Protein AF-A0A0N7LAP8-F1 (afdb_monomer_lite)

Structure (mmCIF, N/CA/C/O backbone):
data_AF-A0A0N7LAP8-F1
#
_entry.id   AF-A0A0N7LAP8-F1
#
loop_
_atom_site.group_PDB
_atom_site.id
_atom_site.type_symbol
_atom_site.label_atom_id
_atom_site.label_alt_id
_atom_site.label_comp_id
_atom_site.label_asym_id
_atom_site.label_entity_id
_atom_site.label_seq_id
_atom_site.pdbx_PDB_ins_code
_atom_site.Cartn_x
_atom_site.Cartn_y
_atom_site.Cartn_z
_atom_site.occupancy
_atom_site.B_iso_or_equiv
_atom_site.auth_seq_id
_atom_site.auth_comp_id
_atom_site.auth_asym_id
_atom_site.auth_atom_id
_atom_site.pdbx_PDB_model_num
ATOM 1 N N . MET A 1 1 ? -2.753 -2.674 -12.539 1.00 78.31 1 MET A N 1
ATOM 2 C CA . MET A 1 1 ? -1.800 -3.520 -11.781 1.00 78.31 1 MET A CA 1
ATOM 3 C C . MET A 1 1 ? -1.639 -4.890 -12.423 1.00 78.31 1 MET A C 1
ATOM 5 O O . MET A 1 1 ? -0.615 -5.098 -13.055 1.00 78.31 1 MET A O 1
ATOM 9 N N . VAL A 1 2 ? -2.657 -5.761 -12.391 1.00 85.31 2 VAL A N 1
ATOM 10 C CA . VAL A 1 2 ? -2.576 -7.133 -12.943 1.00 85.31 2 VAL A CA 1
ATOM 11 C C . VAL A 1 2 ? -2.115 -7.168 -14.405 1.00 85.31 2 VAL A C 1
ATOM 13 O O . VAL A 1 2 ? -1.137 -7.838 -14.712 1.00 85.31 2 VAL A O 1
ATOM 16 N N . THR A 1 3 ? -2.735 -6.380 -15.290 1.00 87.81 3 THR A N 1
ATOM 17 C CA . THR A 1 3 ? -2.347 -6.316 -16.713 1.00 87.81 3 THR A CA 1
ATOM 18 C C . THR A 1 3 ? -0.892 -5.894 -16.909 1.00 87.81 3 THR A C 1
ATOM 20 O O . THR A 1 3 ? -0.194 -6.453 -17.745 1.00 87.81 3 THR A O 1
ATOM 23 N N . LEU A 1 4 ? -0.405 -4.945 -16.102 1.00 87.69 4 LEU A N 1
ATOM 24 C CA . LEU A 1 4 ? 0.974 -4.469 -16.188 1.00 87.69 4 LEU A CA 1
ATOM 25 C C . LEU A 1 4 ? 1.964 -5.546 -15.724 1.00 87.69 4 LEU A C 1
ATOM 27 O O . LEU A 1 4 ? 2.993 -5.744 -16.361 1.00 87.69 4 LEU A O 1
ATOM 31 N N . THR A 1 5 ? 1.632 -6.283 -14.659 1.00 90.25 5 THR A N 1
ATOM 32 C CA . THR A 1 5 ? 2.411 -7.451 -14.231 1.00 90.25 5 THR A CA 1
ATOM 33 C C . THR A 1 5 ? 2.458 -8.522 -15.322 1.00 90.25 5 THR A C 1
ATOM 35 O O . THR A 1 5 ? 3.533 -9.047 -15.596 1.00 90.25 5 THR A O 1
ATOM 38 N N . THR A 1 6 ? 1.329 -8.826 -15.969 1.00 92.25 6 THR A N 1
ATOM 39 C CA . THR A 1 6 ? 1.276 -9.800 -17.070 1.00 92.25 6 THR A CA 1
ATOM 40 C C . THR A 1 6 ? 2.143 -9.367 -18.247 1.00 92.25 6 THR A C 1
ATOM 42 O O . THR A 1 6 ? 2.942 -10.164 -18.730 1.00 92.25 6 THR A O 1
ATOM 45 N N . ASN A 1 7 ? 2.050 -8.101 -18.660 1.00 90.88 7 ASN A N 1
ATOM 46 C CA . ASN A 1 7 ? 2.874 -7.566 -19.741 1.00 90.88 7 ASN A CA 1
ATOM 47 C C . ASN A 1 7 ? 4.365 -7.677 -19.398 1.00 90.88 7 ASN A C 1
ATOM 49 O O . ASN A 1 7 ? 5.127 -8.261 -20.159 1.00 90.88 7 ASN A O 1
ATOM 53 N N . TYR A 1 8 ? 4.777 -7.247 -18.201 1.00 91.44 8 TYR A N 1
ATOM 54 C CA . TYR A 1 8 ? 6.169 -7.394 -17.774 1.00 91.44 8 TYR A CA 1
ATOM 55 C C . TYR A 1 8 ? 6.646 -8.847 -17.702 1.00 91.44 8 TYR A C 1
ATOM 57 O O . TYR A 1 8 ? 7.807 -9.112 -18.000 1.00 91.44 8 TYR A O 1
ATOM 65 N N . ASN A 1 9 ? 5.781 -9.790 -17.329 1.00 91.00 9 ASN A N 1
ATOM 66 C CA . ASN A 1 9 ? 6.139 -11.207 -17.318 1.00 91.00 9 ASN A CA 1
ATOM 67 C C . ASN A 1 9 ? 6.339 -11.767 -18.735 1.00 91.00 9 ASN A C 1
ATOM 69 O O . ASN A 1 9 ? 7.240 -12.578 -18.930 1.00 91.00 9 ASN A O 1
ATOM 73 N N . ASN A 1 10 ? 5.532 -11.330 -19.706 1.00 92.25 10 ASN A N 1
ATOM 74 C CA . ASN A 1 10 ? 5.624 -11.781 -21.098 1.00 92.25 10 ASN A CA 1
ATOM 75 C C . ASN A 1 10 ? 6.794 -11.137 -21.851 1.00 92.25 10 ASN A C 1
ATOM 77 O O . ASN A 1 10 ? 7.369 -11.747 -22.745 1.00 92.25 10 ASN A O 1
ATOM 81 N N . ASP A 1 11 ? 7.154 -9.916 -21.468 1.00 89.88 11 ASP A N 1
ATOM 82 C CA . ASP A 1 11 ? 8.103 -9.082 -22.199 1.00 89.88 11 ASP A CA 1
ATOM 83 C C . ASP A 1 11 ? 9.516 -9.046 -21.601 1.00 89.88 11 ASP A C 1
ATOM 85 O O . ASP A 1 11 ? 10.367 -8.291 -22.072 1.00 89.88 11 ASP A O 1
ATOM 89 N N . GLY A 1 12 ? 9.771 -9.843 -20.559 1.00 86.56 12 GLY A N 1
ATOM 90 C CA . GLY A 1 12 ? 11.086 -9.960 -19.917 1.00 86.56 12 GLY A CA 1
ATOM 91 C C . GLY A 1 12 ? 11.398 -8.901 -18.852 1.00 86.56 12 GLY A C 1
ATOM 92 O O . GLY A 1 12 ? 12.524 -8.851 -18.360 1.00 86.56 12 GLY A O 1
ATOM 93 N N . GLY A 1 13 ? 10.421 -8.090 -18.440 1.00 85.62 13 GLY A N 1
ATOM 94 C CA . GLY A 1 13 ? 10.630 -7.001 -17.482 1.00 85.62 13 GLY A CA 1
ATOM 95 C C . GLY A 1 13 ? 11.291 -5.767 -18.111 1.00 85.62 13 GLY A C 1
ATOM 96 O O . GLY A 1 13 ? 11.459 -5.678 -19.323 1.00 85.62 13 GLY A O 1
ATOM 97 N N . GLN A 1 14 ? 11.665 -4.795 -17.276 1.00 87.38 14 GLN A N 1
ATOM 98 C CA . GLN A 1 14 ? 12.557 -3.696 -17.681 1.00 87.38 14 GLN A CA 1
ATOM 99 C C . GLN A 1 14 ? 13.786 -3.638 -16.774 1.00 87.38 14 GLN A C 1
ATOM 101 O O . GLN A 1 14 ? 14.894 -3.941 -17.202 1.00 87.38 14 GLN A O 1
ATOM 106 N N . THR A 1 15 ? 13.588 -3.322 -15.495 1.00 91.75 15 THR A N 1
ATOM 107 C CA . THR A 1 15 ? 14.599 -3.518 -14.449 1.00 91.75 15 THR A CA 1
ATOM 108 C C . THR A 1 15 ? 14.044 -4.454 -13.382 1.00 91.75 15 THR A C 1
ATOM 110 O O . THR A 1 15 ? 12.824 -4.545 -13.194 1.00 91.75 15 THR A O 1
ATOM 113 N N . ALA A 1 16 ? 14.927 -5.165 -12.673 1.00 92.44 16 ALA A N 1
ATOM 114 C CA . ALA A 1 16 ? 14.519 -6.054 -11.585 1.00 92.44 16 ALA A CA 1
ATOM 115 C C . ALA A 1 16 ? 13.772 -5.285 -10.482 1.00 92.44 16 ALA A C 1
ATOM 117 O O . ALA A 1 16 ? 12.754 -5.769 -9.988 1.00 92.44 16 ALA A O 1
ATOM 118 N N . HIS A 1 17 ? 14.230 -4.066 -10.165 1.00 94.25 17 HIS A N 1
ATOM 119 C CA . HIS A 1 17 ? 13.587 -3.205 -9.177 1.00 94.25 17 HIS A CA 1
ATOM 120 C C . HIS A 1 17 ? 12.170 -2.812 -9.615 1.00 94.25 17 HIS A C 1
ATOM 122 O O . HIS A 1 17 ? 11.216 -3.167 -8.930 1.00 94.25 17 HIS A O 1
ATOM 128 N N . LEU A 1 18 ? 12.007 -2.212 -10.802 1.00 94.44 18 LEU A N 1
ATOM 129 C CA . LEU A 1 18 ? 10.700 -1.771 -11.304 1.00 94.44 18 LEU A CA 1
ATOM 130 C C . LEU A 1 18 ? 9.704 -2.928 -11.444 1.00 94.44 18 LEU A C 1
ATOM 132 O O . LEU A 1 18 ? 8.550 -2.837 -11.023 1.00 94.44 18 LEU A O 1
ATOM 136 N N . THR A 1 19 ? 10.161 -4.050 -12.002 1.00 94.75 19 THR A N 1
ATOM 137 C CA . THR A 1 19 ? 9.331 -5.252 -12.161 1.00 94.75 19 THR A CA 1
ATOM 138 C C . THR A 1 19 ? 8.910 -5.807 -10.796 1.00 94.75 19 THR A C 1
ATOM 140 O O . THR A 1 19 ? 7.762 -6.226 -10.621 1.00 94.75 19 THR A O 1
ATOM 143 N N . GLY A 1 20 ? 9.815 -5.778 -9.811 1.00 96.06 20 GLY A N 1
ATOM 144 C CA . GLY A 1 20 ? 9.542 -6.140 -8.422 1.00 96.06 20 GLY A CA 1
ATOM 145 C C . GLY A 1 20 ? 8.488 -5.238 -7.778 1.00 96.06 20 GLY A C 1
ATOM 146 O O . GLY A 1 20 ? 7.515 -5.752 -7.226 1.00 96.06 20 GLY A O 1
ATOM 147 N N . SER A 1 21 ? 8.613 -3.917 -7.924 1.00 96.31 21 SER A N 1
ATOM 148 C CA . SER A 1 21 ? 7.662 -2.930 -7.395 1.00 96.31 21 SER A CA 1
ATOM 149 C C . SER A 1 21 ? 6.255 -3.124 -7.962 1.00 96.31 21 SER A C 1
ATOM 151 O O . SER A 1 21 ? 5.272 -3.119 -7.220 1.00 96.31 21 SER A O 1
ATOM 153 N N . VAL A 1 22 ? 6.138 -3.372 -9.272 1.00 96.19 22 VAL A N 1
ATOM 154 C CA . VAL A 1 22 ? 4.844 -3.626 -9.930 1.00 96.19 22 VAL A CA 1
ATOM 155 C C . VAL A 1 22 ? 4.208 -4.929 -9.432 1.00 96.19 22 VAL A C 1
ATOM 157 O O . VAL A 1 22 ? 3.004 -4.969 -9.174 1.00 96.19 22 VAL A O 1
ATOM 160 N N . ARG A 1 23 ? 4.995 -6.000 -9.268 1.00 95.56 23 ARG A N 1
ATOM 161 C CA . ARG A 1 23 ? 4.513 -7.277 -8.709 1.00 95.56 23 ARG A CA 1
ATOM 162 C C . ARG A 1 23 ? 4.068 -7.125 -7.254 1.00 95.56 23 ARG A C 1
ATOM 164 O O . ARG A 1 23 ? 3.013 -7.640 -6.891 1.00 95.56 23 ARG A O 1
ATOM 171 N N . TYR A 1 24 ? 4.834 -6.387 -6.453 1.00 97.00 24 TYR A N 1
ATOM 172 C CA . TYR A 1 24 ? 4.489 -6.082 -5.070 1.00 97.00 24 TYR A CA 1
ATOM 173 C C . TYR A 1 24 ? 3.166 -5.316 -4.979 1.00 97.00 24 TYR A C 1
ATOM 175 O O . TYR A 1 24 ? 2.269 -5.737 -4.259 1.00 97.00 24 TYR A O 1
ATOM 183 N N . LEU A 1 25 ? 2.985 -4.258 -5.775 1.00 96.94 25 LEU A N 1
ATOM 184 C CA . LEU A 1 25 ? 1.727 -3.507 -5.816 1.00 96.94 25 LEU A CA 1
ATOM 185 C C . LEU A 1 25 ? 0.534 -4.373 -6.244 1.00 96.94 25 LEU A C 1
ATOM 187 O O . LEU A 1 25 ? -0.550 -4.231 -5.685 1.00 96.94 25 LEU A O 1
ATOM 191 N N . THR A 1 26 ? 0.722 -5.318 -7.170 1.00 96.06 26 THR A N 1
ATOM 192 C CA . THR A 1 26 ? -0.324 -6.297 -7.510 1.00 96.06 26 THR A CA 1
ATOM 193 C C . THR A 1 26 ? -0.693 -7.180 -6.314 1.00 96.06 26 THR A C 1
ATOM 195 O O . THR A 1 26 ? -1.881 -7.403 -6.078 1.00 96.06 26 THR A O 1
ATOM 198 N N . PHE A 1 27 ? 0.288 -7.642 -5.531 1.00 96.44 27 PHE A N 1
ATOM 199 C CA . PHE A 1 27 ? 0.030 -8.356 -4.276 1.00 96.44 27 PHE A CA 1
ATOM 200 C C . PHE A 1 27 ? -0.734 -7.479 -3.276 1.00 96.44 27 PHE A C 1
ATOM 202 O O . PHE A 1 27 ? -1.770 -7.907 -2.771 1.00 96.44 27 PHE A O 1
ATOM 209 N N . VAL A 1 28 ? -0.276 -6.248 -3.034 1.00 97.12 28 VAL A N 1
ATOM 210 C CA . VAL A 1 28 ? -0.918 -5.324 -2.088 1.00 97.12 28 VAL A CA 1
ATOM 211 C C . VAL A 1 28 ? -2.353 -5.007 -2.507 1.00 97.12 28 VAL A C 1
ATOM 213 O O . VAL A 1 28 ? -3.247 -5.008 -1.666 1.00 97.12 28 VAL A O 1
ATOM 216 N N . GLY A 1 29 ? -2.606 -4.808 -3.803 1.00 95.12 29 GLY A N 1
ATOM 217 C CA . GLY A 1 29 ? -3.952 -4.592 -4.330 1.00 95.12 29 GLY A CA 1
ATOM 218 C C . GLY A 1 29 ? -4.896 -5.761 -4.034 1.00 95.12 29 GLY A C 1
ATOM 219 O O . GLY A 1 29 ? -6.005 -5.546 -3.545 1.00 95.12 29 GLY A O 1
ATOM 220 N N . TRP A 1 30 ? -4.449 -7.000 -4.266 1.00 96.19 30 TRP A N 1
ATOM 221 C CA . TRP A 1 30 ? -5.231 -8.198 -3.936 1.00 96.19 30 TRP A CA 1
ATOM 222 C C . TRP A 1 30 ? -5.420 -8.387 -2.434 1.00 96.19 30 TRP A C 1
ATOM 224 O O . TRP A 1 30 ? -6.529 -8.688 -1.994 1.00 96.19 30 TRP A O 1
ATOM 234 N N . PHE A 1 31 ? -4.364 -8.179 -1.648 1.00 95.75 31 PHE A N 1
ATOM 235 C CA . PHE A 1 31 ? -4.436 -8.234 -0.194 1.00 95.75 31 PHE A C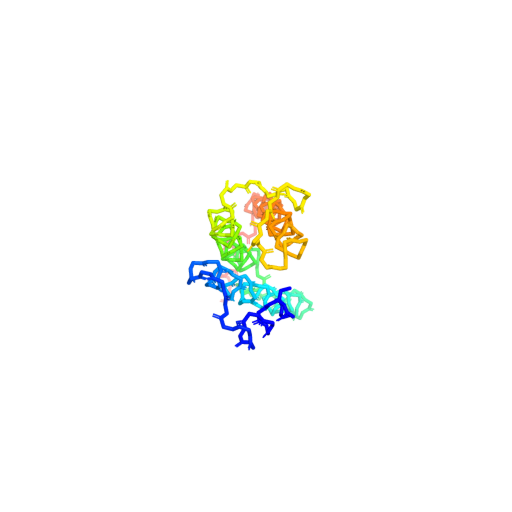A 1
ATOM 236 C C . PHE A 1 31 ? -5.470 -7.237 0.338 1.00 95.75 31 PHE A C 1
ATOM 238 O O . PHE A 1 31 ? -6.357 -7.629 1.091 1.00 95.75 31 PHE A O 1
ATOM 245 N N . ASN A 1 32 ? -5.420 -5.980 -0.112 1.00 94.81 32 ASN A N 1
ATOM 246 C CA . ASN A 1 32 ? -6.352 -4.940 0.316 1.00 94.81 32 ASN A CA 1
ATOM 247 C C . ASN A 1 32 ? -7.796 -5.256 -0.088 1.00 94.81 32 ASN A C 1
ATOM 249 O O . ASN A 1 32 ? -8.709 -5.055 0.710 1.00 94.81 32 ASN A O 1
ATOM 253 N N . PHE A 1 33 ? -8.011 -5.780 -1.297 1.00 94.06 33 PHE A N 1
ATOM 254 C CA . PHE A 1 33 ? -9.337 -6.185 -1.760 1.00 94.06 33 PHE A CA 1
ATOM 255 C C . PHE A 1 33 ? -9.931 -7.306 -0.895 1.00 94.06 33 PHE A C 1
ATOM 257 O O . PHE A 1 33 ? -11.055 -7.185 -0.407 1.00 94.06 33 PHE A O 1
ATOM 264 N N . LEU A 1 34 ? -9.165 -8.373 -0.645 1.00 95.44 34 LEU A N 1
ATOM 265 C CA . LEU A 1 34 ? -9.609 -9.486 0.197 1.00 95.44 34 LEU A CA 1
ATOM 266 C C . LEU A 1 34 ? -9.804 -9.052 1.655 1.00 95.44 34 LEU A C 1
ATOM 268 O O . LEU A 1 34 ? -10.813 -9.402 2.265 1.00 95.44 34 LEU A O 1
ATOM 272 N N . ALA A 1 35 ? -8.890 -8.246 2.200 1.00 92.75 35 ALA A N 1
ATOM 273 C CA . ALA A 1 35 ? -9.007 -7.687 3.544 1.00 92.75 35 ALA A CA 1
ATOM 274 C C . ALA A 1 35 ? -10.269 -6.824 3.689 1.00 92.75 35 ALA A C 1
ATOM 276 O O . ALA A 1 35 ? -10.979 -6.949 4.685 1.00 92.75 35 ALA A O 1
ATOM 277 N N . ALA A 1 36 ? -10.604 -6.010 2.683 1.00 90.50 36 ALA A N 1
ATOM 278 C CA . ALA A 1 36 ? -11.824 -5.206 2.682 1.00 90.50 36 ALA A CA 1
ATOM 279 C C . ALA A 1 36 ? -13.097 -6.071 2.678 1.00 90.50 36 ALA A C 1
ATOM 281 O O . ALA A 1 36 ? -14.038 -5.770 3.417 1.00 90.50 36 ALA A O 1
ATOM 282 N N . ILE A 1 37 ? -13.125 -7.167 1.906 1.00 92.75 37 ILE A N 1
ATOM 283 C CA . ILE A 1 37 ? -14.235 -8.137 1.941 1.00 92.75 37 ILE A CA 1
ATOM 284 C C . ILE A 1 37 ? -14.363 -8.744 3.339 1.00 92.75 37 ILE A C 1
ATOM 286 O O . ILE A 1 37 ? -15.457 -8.749 3.901 1.00 92.75 37 ILE A O 1
ATOM 290 N N . VAL A 1 38 ? -13.255 -9.215 3.918 1.00 89.56 38 VAL A N 1
ATOM 291 C CA . VAL A 1 38 ? -13.240 -9.808 5.263 1.00 89.56 38 VAL A CA 1
ATOM 292 C C . VAL A 1 38 ? -13.761 -8.810 6.297 1.00 89.56 38 VAL A C 1
ATOM 294 O O . VAL A 1 38 ? -14.667 -9.152 7.051 1.00 89.56 38 VAL A O 1
ATOM 297 N N . LEU A 1 39 ? -13.269 -7.566 6.293 1.00 87.00 39 LEU A N 1
ATOM 298 C CA . LEU A 1 39 ? -13.748 -6.507 7.189 1.00 87.00 39 LEU A CA 1
ATOM 299 C C . LEU A 1 39 ? -15.247 -6.242 7.017 1.00 87.00 39 LEU A C 1
ATOM 301 O O . LEU A 1 39 ? -15.974 -6.176 8.004 1.00 87.00 39 LEU A O 1
ATOM 305 N N . THR A 1 40 ? -15.726 -6.152 5.776 1.00 86.94 40 THR A N 1
ATOM 306 C CA . THR A 1 40 ? -17.145 -5.897 5.479 1.00 86.94 40 THR A CA 1
ATOM 307 C C . THR A 1 40 ? -18.034 -7.031 5.986 1.00 86.94 40 THR A C 1
ATOM 309 O O . THR A 1 40 ? -19.051 -6.785 6.632 1.00 86.94 40 THR A O 1
ATOM 312 N N . VAL A 1 41 ? -17.644 -8.284 5.747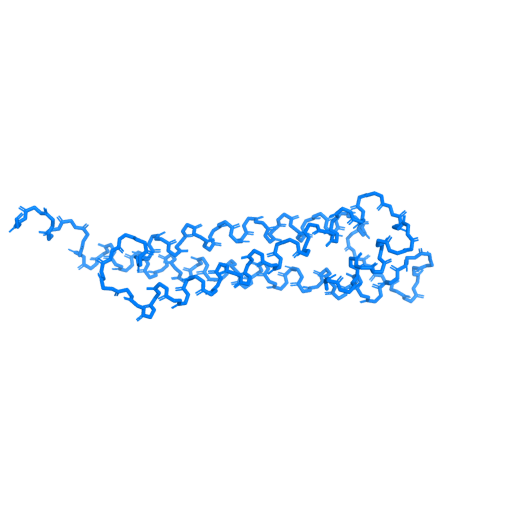 1.00 87.69 41 VAL A N 1
ATOM 313 C CA . VAL A 1 41 ? -18.390 -9.453 6.228 1.00 87.69 41 VAL A CA 1
ATOM 314 C C . VAL A 1 41 ? -18.377 -9.514 7.754 1.00 87.69 41 VAL A C 1
ATOM 316 O O . VAL A 1 41 ? -19.431 -9.716 8.355 1.00 87.69 41 VAL A O 1
ATOM 319 N N . LEU A 1 42 ? -17.226 -9.301 8.399 1.00 84.31 42 LEU A N 1
ATOM 320 C CA . LEU A 1 42 ? -17.134 -9.268 9.863 1.00 84.31 42 LEU A CA 1
ATOM 321 C C . LEU A 1 42 ? -18.005 -8.158 10.460 1.00 84.31 42 LEU A C 1
ATOM 323 O O . LEU A 1 42 ? -18.653 -8.380 11.481 1.00 84.31 42 LEU A O 1
ATOM 327 N N . PHE A 1 43 ? -18.057 -6.992 9.817 1.00 81.31 43 PHE A N 1
ATOM 328 C CA . PHE A 1 43 ? -18.913 -5.887 10.234 1.00 81.31 43 PHE A CA 1
ATOM 329 C C . PHE A 1 43 ? -20.405 -6.234 10.122 1.00 81.31 43 PHE A C 1
ATOM 331 O O . PHE A 1 43 ? -21.159 -5.999 11.062 1.00 81.31 43 PHE A O 1
ATOM 338 N N . LEU A 1 44 ? -20.837 -6.839 9.010 1.00 84.50 44 LEU A N 1
ATOM 339 C CA . LEU A 1 44 ? -22.251 -7.166 8.772 1.00 84.50 44 LEU A CA 1
ATOM 340 C C . LEU A 1 44 ? -22.752 -8.367 9.586 1.00 84.50 44 LEU A C 1
ATOM 342 O O . LEU A 1 44 ? -23.922 -8.422 9.958 1.00 84.50 44 LEU A O 1
ATOM 346 N N . THR A 1 45 ? -21.888 -9.348 9.842 1.00 82.44 45 THR A N 1
ATOM 347 C CA . THR A 1 45 ? -22.251 -10.601 10.532 1.00 82.44 45 THR A CA 1
ATOM 348 C C . THR A 1 45 ? -21.966 -10.581 12.034 1.00 82.44 45 THR A C 1
ATOM 350 O O . THR A 1 45 ? -22.388 -11.487 12.759 1.00 82.44 45 THR A O 1
ATOM 353 N N . GLY A 1 46 ? -21.249 -9.565 12.518 1.00 69.00 46 GLY A N 1
ATOM 354 C CA . GLY A 1 46 ? -20.673 -9.549 13.852 1.00 69.00 46 GLY A CA 1
ATOM 355 C C . GLY A 1 46 ? -21.690 -9.443 14.985 1.00 69.00 46 GLY A C 1
ATOM 356 O O . GLY A 1 46 ? -22.185 -8.362 15.291 1.00 69.00 46 GLY A O 1
ATOM 357 N N . LYS A 1 47 ? -21.922 -10.554 15.694 1.00 59.41 47 LYS A N 1
ATOM 358 C CA . LYS A 1 47 ? -22.568 -10.576 17.016 1.00 59.41 47 LYS A CA 1
ATOM 359 C C . LYS A 1 47 ? -21.503 -10.444 18.113 1.00 59.41 47 LYS A C 1
ATOM 361 O O . LYS A 1 47 ? -21.137 -11.443 18.711 1.00 59.41 47 LYS A O 1
ATOM 366 N N . GLY A 1 48 ? -20.972 -9.236 18.319 1.00 57.50 48 GLY A N 1
ATOM 367 C CA . GLY A 1 48 ? -20.104 -8.881 19.457 1.00 57.50 48 GLY A CA 1
ATOM 368 C C . GLY A 1 48 ? -18.896 -9.803 19.711 1.00 57.50 48 GLY A C 1
ATOM 369 O O . GLY A 1 48 ? -18.984 -10.749 20.484 1.00 57.50 48 GLY A O 1
ATOM 370 N N . GLY A 1 49 ? -17.734 -9.484 19.133 1.00 61.75 49 GLY A N 1
ATOM 371 C CA . GLY A 1 49 ? -16.458 -10.136 19.451 1.00 61.75 49 GLY A CA 1
ATOM 372 C C . GLY A 1 49 ? -15.243 -9.242 19.175 1.00 61.75 49 GLY A C 1
ATOM 373 O O . GLY A 1 49 ? -15.349 -8.216 18.507 1.00 61.75 49 GLY A O 1
ATOM 374 N N . ILE A 1 50 ? -14.061 -9.631 19.670 1.00 59.94 50 ILE A N 1
ATOM 375 C CA . ILE A 1 50 ? -12.804 -8.867 19.505 1.00 59.94 50 ILE A CA 1
ATOM 376 C C . ILE A 1 50 ? -12.464 -8.656 18.020 1.00 59.94 50 ILE A C 1
ATOM 378 O O . ILE A 1 50 ? -12.024 -7.574 17.635 1.00 59.94 50 ILE A O 1
ATOM 382 N N . LEU A 1 51 ? -12.728 -9.647 17.166 1.00 56.53 51 LEU A N 1
ATOM 383 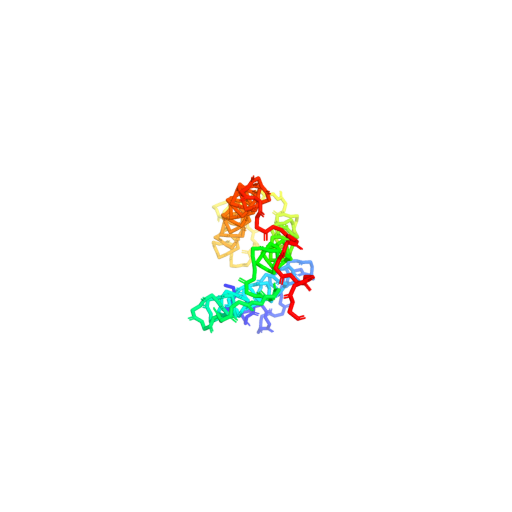C CA . LEU A 1 51 ? -12.487 -9.553 15.720 1.00 56.53 51 LEU A CA 1
ATOM 384 C C . LEU A 1 51 ? -13.429 -8.567 15.016 1.00 56.53 51 LEU A C 1
ATOM 386 O O . LEU A 1 51 ? -13.032 -7.920 14.054 1.00 56.53 51 LEU A O 1
ATOM 390 N N . THR A 1 52 ? -14.649 -8.392 15.523 1.00 64.12 52 THR A N 1
ATOM 391 C CA . THR A 1 52 ? -15.627 -7.427 14.994 1.00 64.12 52 THR A CA 1
ATOM 392 C C . THR A 1 52 ? -15.525 -6.074 15.700 1.00 64.12 52 THR A C 1
ATOM 394 O O . THR A 1 52 ? -16.320 -5.175 15.441 1.00 64.12 52 THR A O 1
ATOM 397 N N . SER A 1 53 ? -14.569 -5.923 16.620 1.00 75.31 53 SER A N 1
ATOM 398 C CA . SER A 1 53 ? -14.357 -4.694 17.376 1.00 75.31 53 SER A CA 1
ATOM 399 C C . SER A 1 53 ? -13.610 -3.644 16.553 1.00 75.31 53 SER A C 1
ATOM 401 O O . SER A 1 53 ? -12.942 -3.947 15.557 1.00 75.31 53 SER A O 1
ATOM 403 N N . VAL A 1 54 ? -13.661 -2.398 17.030 1.00 80.75 54 VAL A N 1
ATOM 404 C CA . VAL A 1 54 ? -12.870 -1.282 16.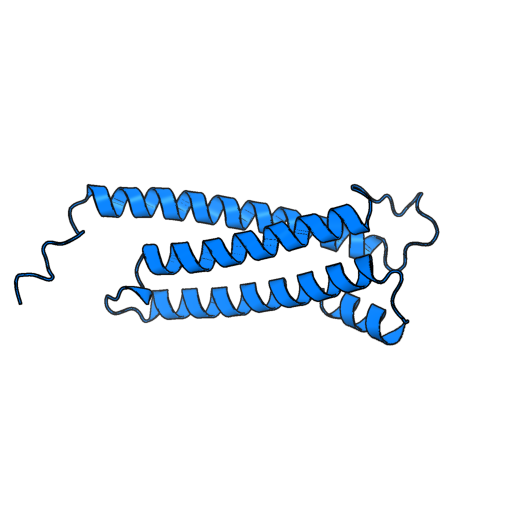490 1.00 80.75 54 VAL A CA 1
ATOM 405 C C . VAL A 1 54 ? -11.370 -1.610 16.497 1.00 80.75 54 VAL A C 1
ATOM 407 O O . VAL A 1 54 ? -10.665 -1.239 15.564 1.00 80.75 54 VAL A O 1
ATOM 410 N N . ALA A 1 55 ? -10.885 -2.364 17.492 1.00 78.69 55 ALA A N 1
ATOM 411 C CA . ALA A 1 55 ? -9.483 -2.775 17.569 1.00 78.69 55 ALA A CA 1
ATOM 412 C C . ALA A 1 55 ? -9.102 -3.780 16.467 1.00 78.69 55 ALA A C 1
ATOM 414 O O . ALA A 1 55 ? -8.035 -3.656 15.871 1.00 78.69 55 ALA A O 1
ATOM 415 N N . GLY A 1 56 ? -9.987 -4.732 16.145 1.00 82.00 56 GLY A N 1
ATOM 416 C CA . GLY A 1 56 ? -9.772 -5.684 15.047 1.00 82.00 56 GLY A CA 1
ATOM 417 C C . GLY A 1 56 ? -9.676 -4.987 13.686 1.00 82.00 56 GLY A C 1
ATOM 418 O O . GLY A 1 56 ? -8.768 -5.268 12.903 1.00 82.00 56 GLY A O 1
ATOM 419 N N . HIS A 1 57 ? -10.550 -4.003 13.451 1.00 87.75 57 HIS A N 1
ATOM 420 C CA . HIS A 1 57 ? -10.500 -3.162 12.253 1.00 87.75 57 HIS A CA 1
ATOM 421 C C . HIS A 1 57 ? -9.223 -2.314 12.214 1.00 87.75 57 HIS A C 1
ATOM 423 O O . HIS A 1 57 ? -8.572 -2.245 11.174 1.00 87.75 57 HIS A O 1
ATOM 429 N N . ALA A 1 58 ? -8.827 -1.719 13.344 1.00 89.94 58 ALA A N 1
ATOM 430 C CA . ALA A 1 58 ? -7.620 -0.900 13.437 1.00 89.94 58 ALA A CA 1
ATOM 431 C C . ALA A 1 58 ? -6.359 -1.675 13.040 1.00 89.94 58 ALA A C 1
ATOM 433 O O . ALA A 1 58 ? -5.566 -1.176 12.247 1.00 89.94 58 ALA A O 1
ATOM 434 N N . ILE A 1 59 ? -6.193 -2.901 13.548 1.00 91.38 59 ILE A N 1
ATOM 435 C CA . ILE A 1 59 ? -5.021 -3.734 13.247 1.00 91.38 59 ILE A CA 1
ATOM 436 C C . ILE A 1 59 ? -4.956 -4.044 11.751 1.00 91.38 59 ILE A C 1
ATOM 438 O O . ILE A 1 59 ? -3.915 -3.842 11.129 1.00 91.38 59 ILE A O 1
ATOM 442 N N . LEU A 1 60 ? -6.056 -4.514 11.156 1.00 91.75 60 LEU A N 1
ATOM 443 C CA . LEU A 1 60 ? -6.040 -4.920 9.751 1.00 91.75 60 LEU A CA 1
ATOM 444 C C . LEU A 1 60 ? -5.859 -3.720 8.811 1.00 91.75 60 LEU A C 1
ATOM 446 O O . LEU A 1 60 ? -5.046 -3.790 7.892 1.00 91.75 60 LEU A O 1
ATOM 450 N N . VAL A 1 61 ? -6.530 -2.594 9.077 1.00 94.69 61 VAL A N 1
ATOM 451 C CA . VAL A 1 61 ? -6.354 -1.359 8.292 1.00 94.69 61 VAL A CA 1
ATOM 452 C C . VAL A 1 61 ? -4.939 -0.795 8.451 1.00 94.69 61 VAL A C 1
ATOM 454 O O . VAL A 1 61 ? -4.375 -0.282 7.487 1.00 94.69 61 VAL A O 1
ATOM 457 N N . PHE A 1 62 ? -4.315 -0.941 9.624 1.00 95.75 62 PHE A N 1
ATOM 458 C CA . PHE A 1 62 ? -2.923 -0.538 9.831 1.00 95.75 62 PHE A CA 1
ATOM 459 C C . PHE A 1 62 ? -1.954 -1.377 8.992 1.00 95.75 62 PHE A C 1
ATOM 461 O O . PHE A 1 62 ? -1.074 -0.820 8.338 1.00 95.75 62 PHE A O 1
ATOM 468 N N . TRP A 1 63 ? -2.154 -2.696 8.916 1.00 96.19 63 TRP A N 1
ATOM 469 C CA . TRP A 1 63 ? -1.375 -3.557 8.019 1.00 96.19 63 TRP A CA 1
ATOM 470 C C . TRP A 1 63 ? -1.566 -3.199 6.544 1.00 96.19 63 TRP A C 1
ATOM 472 O O . TRP A 1 63 ? -0.581 -3.098 5.811 1.00 96.19 63 TRP A O 1
ATOM 482 N N . MET A 1 64 ? -2.808 -2.944 6.117 1.00 96.75 64 MET A N 1
ATOM 483 C CA . MET A 1 64 ? -3.098 -2.466 4.759 1.00 96.75 64 MET A CA 1
ATOM 484 C C . MET A 1 64 ? -2.349 -1.162 4.462 1.00 96.75 64 MET A C 1
ATOM 486 O O . MET A 1 64 ? -1.740 -1.027 3.402 1.00 96.75 64 MET A O 1
ATOM 490 N N . PHE A 1 65 ? -2.349 -0.218 5.409 1.00 97.88 65 PHE A N 1
ATOM 491 C CA . PHE A 1 65 ? -1.628 1.045 5.278 1.00 97.88 65 PHE A CA 1
ATOM 492 C C . PHE A 1 65 ? -0.119 0.834 5.125 1.00 97.88 65 PHE A C 1
ATOM 494 O O . PHE A 1 65 ? 0.471 1.407 4.214 1.00 97.88 65 PHE A O 1
ATOM 501 N N . LEU A 1 66 ? 0.508 -0.009 5.954 1.00 98.19 66 LEU A N 1
ATOM 502 C CA . LEU A 1 66 ? 1.949 -0.269 5.869 1.00 98.19 66 LEU A CA 1
ATOM 503 C C . LEU A 1 66 ? 2.351 -0.888 4.527 1.00 98.19 66 LEU A C 1
ATOM 505 O O . LEU A 1 66 ? 3.321 -0.444 3.913 1.00 98.19 66 LEU A O 1
ATOM 509 N N . PHE A 1 67 ? 1.598 -1.880 4.048 1.00 97.81 67 PHE A N 1
ATOM 510 C CA . PHE A 1 67 ? 1.870 -2.499 2.751 1.00 97.81 67 PHE A CA 1
ATOM 511 C C . PHE A 1 67 ? 1.658 -1.520 1.594 1.00 97.81 67 PHE A C 1
ATOM 513 O O . PHE A 1 67 ? 2.474 -1.448 0.675 1.00 97.81 67 PHE A O 1
ATOM 520 N N . GLN A 1 68 ? 0.602 -0.710 1.651 1.00 98.00 68 GLN A N 1
ATOM 521 C CA . GLN A 1 68 ? 0.339 0.296 0.627 1.00 98.00 68 GLN A CA 1
ATOM 522 C C . GLN A 1 68 ? 1.400 1.405 0.621 1.00 98.00 68 GLN A C 1
ATOM 524 O O . GLN A 1 68 ? 1.873 1.781 -0.452 1.00 98.00 68 GLN A O 1
ATOM 529 N N . LEU A 1 69 ? 1.833 1.871 1.797 1.00 98.19 69 LEU A N 1
ATOM 530 C CA . LEU A 1 69 ? 2.889 2.871 1.946 1.00 98.19 69 LEU A CA 1
ATOM 531 C C . LEU A 1 69 ? 4.228 2.356 1.403 1.00 98.19 69 LEU A C 1
ATOM 533 O O . LEU A 1 69 ? 4.882 3.057 0.633 1.00 98.19 69 LEU A O 1
ATOM 537 N N . ALA A 1 70 ? 4.609 1.120 1.742 1.00 98.12 70 ALA A N 1
ATOM 538 C CA . ALA A 1 70 ? 5.798 0.483 1.182 1.00 98.12 70 ALA A CA 1
ATOM 539 C C . ALA A 1 70 ? 5.704 0.359 -0.349 1.00 98.12 70 ALA A C 1
ATOM 541 O O . ALA A 1 70 ? 6.689 0.596 -1.047 1.00 98.12 70 ALA A O 1
ATOM 542 N N . GLY A 1 71 ? 4.510 0.061 -0.873 1.00 97.31 71 GLY A N 1
ATOM 543 C CA . GLY A 1 71 ? 4.237 -0.057 -2.307 1.00 97.31 71 GLY A CA 1
ATOM 544 C C . GLY A 1 71 ? 4.391 1.261 -3.054 1.00 97.31 71 GLY A C 1
ATOM 545 O O . GLY A 1 71 ? 5.047 1.302 -4.094 1.00 97.31 71 GLY A O 1
ATOM 546 N N . ALA A 1 72 ? 3.837 2.338 -2.495 1.00 97.75 72 ALA A N 1
ATOM 547 C CA . ALA A 1 72 ? 4.004 3.691 -3.012 1.00 97.75 72 ALA A CA 1
ATOM 548 C C . ALA A 1 72 ? 5.478 4.134 -2.961 1.00 97.75 72 ALA A C 1
ATOM 550 O O . ALA A 1 72 ? 5.982 4.708 -3.924 1.00 97.75 72 ALA A O 1
ATOM 551 N N . GLY A 1 73 ? 6.197 3.798 -1.886 1.00 97.56 73 GLY A N 1
ATOM 552 C CA . GLY A 1 73 ? 7.626 4.083 -1.748 1.00 97.56 73 GLY A CA 1
ATOM 553 C C . GLY A 1 73 ? 8.480 3.393 -2.813 1.00 97.56 73 GLY A C 1
ATOM 554 O O . GLY A 1 73 ? 9.206 4.067 -3.540 1.00 97.56 73 GLY A O 1
ATOM 555 N N . THR A 1 74 ? 8.360 2.067 -2.963 1.00 97.31 74 THR A N 1
ATOM 556 C CA . THR A 1 74 ? 9.194 1.317 -3.922 1.00 97.31 74 THR A CA 1
ATOM 557 C C . THR A 1 74 ? 8.926 1.711 -5.371 1.00 97.31 74 THR A C 1
ATOM 559 O O . THR A 1 74 ? 9.876 1.818 -6.138 1.00 97.31 74 THR A O 1
ATOM 562 N N . ILE A 1 75 ? 7.671 1.972 -5.766 1.00 96.25 75 ILE A N 1
ATOM 563 C CA . ILE A 1 75 ? 7.391 2.390 -7.149 1.00 96.25 75 ILE A CA 1
ATOM 564 C C . ILE A 1 75 ? 7.886 3.812 -7.426 1.00 96.25 75 ILE A C 1
ATOM 566 O O . ILE A 1 75 ? 8.351 4.083 -8.528 1.00 96.25 75 ILE A O 1
ATOM 570 N N . THR A 1 76 ? 7.830 4.700 -6.427 1.00 96.50 76 THR A N 1
ATOM 571 C CA . THR A 1 76 ? 8.371 6.062 -6.539 1.00 96.50 76 THR A CA 1
ATOM 572 C C . THR A 1 76 ? 9.888 6.017 -6.711 1.00 96.50 76 THR A C 1
ATOM 574 O O . THR A 1 76 ? 10.413 6.656 -7.617 1.00 96.50 76 THR A O 1
ATOM 577 N N . ASP A 1 77 ? 10.587 5.212 -5.907 1.00 96.19 77 ASP A N 1
ATOM 578 C CA . ASP A 1 77 ? 12.040 5.030 -6.017 1.00 96.19 77 ASP A CA 1
ATOM 579 C C . ASP A 1 77 ? 12.436 4.377 -7.353 1.00 96.19 77 ASP A C 1
ATOM 581 O O . ASP A 1 77 ? 13.328 4.858 -8.048 1.00 96.19 77 ASP A O 1
ATOM 585 N N . ALA A 1 78 ? 11.709 3.339 -7.784 1.00 94.00 78 ALA A N 1
ATOM 586 C CA . ALA A 1 78 ? 11.966 2.651 -9.050 1.00 94.00 78 ALA A CA 1
ATOM 587 C C . ALA A 1 78 ? 11.789 3.541 -10.292 1.00 94.00 78 ALA A C 1
ATOM 589 O O . ALA A 1 78 ? 12.371 3.246 -11.336 1.00 94.00 78 ALA A O 1
ATOM 590 N N . LEU A 1 79 ? 10.979 4.596 -10.185 1.00 92.31 79 LEU A N 1
ATOM 591 C CA . LEU A 1 79 ? 10.710 5.557 -11.254 1.00 92.31 79 LEU A CA 1
ATOM 592 C C . LEU A 1 79 ? 11.504 6.863 -11.102 1.00 92.31 79 LEU A C 1
ATOM 594 O O . LEU A 1 79 ? 11.422 7.717 -11.978 1.00 92.31 79 LEU A O 1
ATOM 598 N N . GLY A 1 80 ? 12.285 7.022 -10.028 1.00 89.19 80 GLY A N 1
ATOM 599 C CA . GLY A 1 80 ? 13.078 8.228 -9.780 1.00 89.19 80 GLY A CA 1
ATOM 600 C C . GLY A 1 80 ? 12.267 9.436 -9.297 1.00 89.19 80 GLY A C 1
ATOM 601 O O . GLY A 1 80 ? 12.713 10.571 -9.444 1.00 89.19 80 GLY A O 1
ATOM 602 N N . GLY A 1 81 ? 11.085 9.219 -8.716 1.00 86.56 81 GLY A N 1
ATOM 603 C CA . GLY A 1 81 ? 10.208 10.286 -8.238 1.00 86.56 81 GLY A CA 1
ATOM 604 C C . GLY A 1 81 ? 9.044 10.533 -9.186 1.00 86.56 81 GLY A C 1
ATOM 605 O O . GLY A 1 81 ? 8.052 9.824 -9.104 1.00 86.56 81 GLY A O 1
ATOM 606 N N . ALA A 1 82 ? 9.146 11.540 -10.054 1.00 82.06 82 ALA A N 1
ATOM 607 C CA . ALA A 1 82 ? 8.118 11.873 -11.040 1.00 82.06 82 ALA A CA 1
ATOM 608 C C . ALA A 1 82 ? 8.571 11.466 -12.446 1.00 82.06 82 ALA A C 1
ATOM 610 O O . ALA A 1 82 ? 9.723 11.681 -12.816 1.00 82.06 82 ALA A O 1
ATOM 611 N N . VAL A 1 83 ? 7.652 10.907 -13.231 1.00 85.50 83 VAL A N 1
ATOM 612 C CA . VAL A 1 83 ? 7.897 10.510 -14.622 1.00 85.50 83 VAL A CA 1
ATOM 613 C C . VAL A 1 83 ? 7.079 11.379 -15.562 1.00 85.50 83 VAL A C 1
ATOM 615 O O . VAL A 1 83 ? 5.881 11.543 -15.364 1.00 85.50 83 VAL A O 1
ATOM 618 N N . ASP A 1 84 ? 7.738 11.912 -16.589 1.00 86.12 84 ASP A N 1
ATOM 619 C CA . ASP A 1 84 ? 7.099 12.619 -17.698 1.00 86.12 84 ASP A CA 1
ATOM 620 C C . ASP A 1 84 ? 7.213 11.764 -18.960 1.00 86.12 84 ASP A C 1
ATOM 622 O O . ASP A 1 84 ? 8.281 11.664 -19.571 1.00 86.12 84 ASP A O 1
ATOM 626 N N . CYS A 1 85 ? 6.104 11.149 -19.364 1.00 86.75 85 CYS A N 1
ATOM 627 C CA . CYS A 1 85 ? 6.059 10.263 -20.523 1.00 86.75 85 CYS A CA 1
ATOM 628 C C . CYS A 1 85 ? 6.201 10.977 -21.874 1.00 86.75 85 CYS A C 1
ATOM 630 O O . CYS A 1 85 ? 6.326 10.296 -22.889 1.00 86.75 85 CYS A O 1
ATOM 632 N N . SER A 1 86 ? 6.183 12.314 -21.905 1.00 83.00 86 SER A N 1
ATOM 633 C CA . SER A 1 86 ? 6.471 13.096 -23.113 1.00 83.00 86 SER A CA 1
ATOM 634 C C . SER A 1 86 ? 7.970 13.326 -23.334 1.00 83.00 86 SER A C 1
ATOM 636 O O . SER A 1 86 ? 8.393 13.504 -24.473 1.00 83.00 86 SER A O 1
ATOM 638 N N . SER A 1 87 ? 8.763 13.259 -22.260 1.00 78.06 87 SER A N 1
ATOM 639 C CA . SER A 1 87 ? 10.206 13.543 -22.264 1.00 78.06 87 SER A CA 1
ATOM 640 C C . SER A 1 87 ? 11.073 12.318 -21.928 1.00 78.06 87 SER A C 1
ATOM 642 O O . SER A 1 87 ? 12.286 12.343 -22.125 1.00 78.06 87 SER A O 1
ATOM 644 N N . THR A 1 88 ? 10.476 11.246 -21.393 1.00 75.69 88 THR A N 1
ATOM 645 C CA . THR A 1 88 ? 11.189 10.041 -20.937 1.00 75.69 88 THR A CA 1
ATOM 646 C C . THR A 1 88 ? 11.203 8.967 -22.023 1.00 75.69 88 THR A C 1
ATOM 648 O O . THR A 1 88 ? 10.298 8.131 -22.102 1.00 75.69 88 THR A O 1
ATOM 651 N N . ASP A 1 89 ? 12.261 8.941 -22.832 1.00 72.44 89 ASP A N 1
ATOM 652 C CA . ASP A 1 89 ? 12.492 7.856 -23.785 1.00 72.44 89 ASP A CA 1
ATOM 653 C C . ASP A 1 89 ? 12.952 6.569 -23.074 1.00 72.44 89 ASP A C 1
ATOM 655 O O . ASP A 1 89 ? 13.811 6.578 -22.192 1.00 72.44 89 ASP A O 1
ATOM 659 N N . GLY A 1 90 ? 12.379 5.428 -23.469 1.00 80.31 90 GLY A N 1
ATOM 660 C CA . GLY A 1 90 ? 12.823 4.097 -23.032 1.00 80.31 90 GLY A CA 1
ATOM 661 C C . GLY A 1 90 ? 12.085 3.484 -21.834 1.00 80.31 90 GLY A C 1
ATOM 662 O O . GLY A 1 90 ? 12.363 2.332 -21.495 1.00 80.31 90 GLY A O 1
ATOM 663 N N . LEU A 1 91 ? 11.121 4.172 -21.208 1.00 87.12 91 LEU A N 1
ATOM 664 C CA . LEU A 1 91 ? 10.282 3.578 -20.156 1.00 87.12 91 LEU A CA 1
ATOM 665 C C . LEU A 1 91 ? 9.093 2.812 -20.759 1.00 87.12 91 LEU A C 1
ATOM 667 O O . LEU A 1 91 ? 8.161 3.393 -21.323 1.00 87.12 91 LEU A O 1
ATOM 671 N N . ARG A 1 92 ? 9.095 1.483 -20.624 1.00 89.94 92 ARG A N 1
ATOM 672 C CA . ARG A 1 92 ? 8.031 0.632 -21.164 1.00 89.94 92 ARG A CA 1
ATOM 673 C C . ARG A 1 92 ? 6.759 0.820 -20.338 1.00 89.94 92 ARG A C 1
ATOM 675 O O . ARG A 1 92 ? 6.788 0.777 -19.114 1.00 89.94 92 ARG A O 1
ATOM 682 N N . TYR A 1 93 ? 5.622 1.011 -21.009 1.00 91.38 93 TYR A N 1
ATOM 683 C CA . TYR A 1 93 ? 4.330 1.279 -20.359 1.00 91.38 93 TYR A CA 1
ATOM 684 C C . TYR A 1 93 ? 4.315 2.534 -19.468 1.00 91.38 93 TYR A C 1
ATOM 686 O O . TYR A 1 93 ? 3.608 2.550 -18.461 1.00 91.38 93 TYR A O 1
ATOM 694 N N . CYS A 1 94 ? 5.050 3.589 -19.844 1.00 91.75 94 CYS A N 1
ATOM 695 C CA . CYS A 1 94 ? 5.185 4.819 -19.053 1.00 91.75 94 CYS A CA 1
ATOM 696 C C . CYS A 1 94 ? 3.848 5.360 -18.509 1.00 91.75 94 CYS A C 1
ATOM 698 O O . CYS A 1 94 ? 3.681 5.440 -17.297 1.00 91.75 94 CYS A O 1
ATOM 700 N N . ASN A 1 95 ? 2.847 5.596 -19.369 1.00 91.38 95 ASN A N 1
ATOM 701 C CA . ASN A 1 95 ? 1.534 6.105 -18.929 1.00 91.38 95 ASN A CA 1
ATOM 702 C C . ASN A 1 95 ? 0.850 5.188 -17.891 1.00 91.38 95 ASN A C 1
ATOM 704 O O . ASN A 1 95 ? 0.138 5.642 -17.001 1.00 91.38 95 ASN A O 1
ATOM 708 N N . SER A 1 96 ? 1.060 3.869 -17.987 1.00 92.56 96 SER A N 1
ATOM 709 C CA . SER A 1 96 ? 0.512 2.914 -17.011 1.00 92.56 96 SER A CA 1
ATOM 710 C C . SER A 1 96 ? 1.270 2.935 -15.684 1.00 92.56 96 SER A C 1
ATOM 712 O O . SER A 1 96 ? 0.664 2.690 -14.643 1.00 92.56 96 SER A O 1
ATOM 714 N N . LEU A 1 97 ? 2.577 3.199 -15.711 1.00 93.50 97 LEU A N 1
ATOM 715 C CA . LEU A 1 97 ? 3.419 3.347 -14.524 1.00 93.50 97 LEU A CA 1
ATOM 716 C C . LEU A 1 97 ? 3.146 4.660 -13.793 1.00 93.50 97 LEU A C 1
ATOM 718 O O . LEU A 1 97 ? 3.027 4.648 -12.571 1.00 93.50 97 LEU A O 1
ATOM 722 N N . GLU A 1 98 ? 2.982 5.755 -14.532 1.00 93.19 98 GLU A N 1
ATOM 723 C CA . GLU A 1 98 ? 2.580 7.055 -13.993 1.00 93.19 98 GLU A CA 1
ATOM 724 C C . GLU A 1 98 ? 1.229 6.941 -13.276 1.00 93.19 98 GLU A C 1
ATOM 726 O O . GLU A 1 98 ? 1.112 7.257 -12.089 1.00 93.19 98 GLU A O 1
ATOM 731 N N . ALA A 1 99 ? 0.227 6.363 -13.949 1.00 93.00 99 ALA A N 1
ATOM 732 C CA . ALA A 1 99 ? -1.070 6.101 -13.337 1.00 93.00 99 ALA A CA 1
ATOM 733 C C . ALA A 1 99 ? -0.951 5.180 -12.110 1.00 93.00 99 ALA A C 1
ATOM 735 O O . ALA A 1 99 ? -1.587 5.425 -11.084 1.00 93.00 99 ALA A O 1
ATOM 736 N N . LEU A 1 100 ? -0.128 4.126 -12.181 1.00 94.12 100 LEU A N 1
ATOM 737 C CA . LEU A 1 100 ? 0.091 3.212 -11.059 1.00 94.12 100 LEU A CA 1
ATOM 738 C C . LEU A 1 100 ? 0.682 3.929 -9.839 1.00 94.12 100 LEU A C 1
ATOM 740 O O . LEU A 1 100 ? 0.209 3.711 -8.722 1.00 94.12 100 LEU A O 1
ATOM 744 N N . MET A 1 101 ? 1.681 4.786 -10.044 1.00 94.94 101 MET A N 1
ATOM 745 C CA . MET A 1 101 ? 2.280 5.588 -8.982 1.00 94.94 101 MET A CA 1
ATOM 746 C C . MET A 1 101 ? 1.235 6.518 -8.355 1.00 94.94 101 MET A C 1
ATOM 748 O O . MET A 1 101 ? 1.077 6.512 -7.132 1.00 94.94 101 MET A O 1
ATOM 752 N N . ALA A 1 102 ? 0.457 7.237 -9.169 1.00 94.69 102 ALA A N 1
ATOM 753 C CA . ALA A 1 102 ? -0.594 8.127 -8.681 1.00 94.69 102 ALA A CA 1
ATOM 754 C C . ALA A 1 102 ? -1.638 7.377 -7.834 1.00 94.69 102 ALA A C 1
ATOM 756 O O . ALA A 1 102 ? -1.900 7.747 -6.687 1.00 94.69 102 ALA A O 1
ATOM 757 N N . PHE A 1 103 ? -2.186 6.268 -8.343 1.00 94.50 103 PHE A N 1
ATOM 758 C CA . PHE A 1 103 ? -3.158 5.460 -7.599 1.00 94.50 103 PHE A CA 1
ATOM 759 C C . PHE A 1 103 ? -2.573 4.845 -6.325 1.00 94.50 103 PHE A C 1
ATOM 761 O O . PHE A 1 103 ? -3.297 4.696 -5.335 1.00 94.50 103 PHE A O 1
ATOM 768 N N . SER A 1 104 ? -1.279 4.509 -6.320 1.00 96.19 104 SER A N 1
ATOM 769 C CA . SER A 1 104 ? -0.622 3.975 -5.128 1.00 96.19 104 SER A CA 1
ATOM 770 C C . SER A 1 104 ? -0.607 4.995 -3.987 1.00 96.19 104 SER A C 1
ATOM 772 O O . SER A 1 104 ? -0.995 4.642 -2.874 1.00 96.19 104 SER A O 1
ATOM 774 N N . TRP A 1 105 ? -0.279 6.262 -4.271 1.00 97.50 105 TRP A N 1
ATOM 775 C CA . TRP A 1 105 ? -0.279 7.348 -3.287 1.00 97.50 105 TRP A CA 1
ATOM 776 C C . TRP A 1 105 ? -1.684 7.760 -2.854 1.00 97.50 105 TRP A C 1
ATOM 778 O O . TRP A 1 105 ? -1.919 7.935 -1.658 1.00 97.50 105 TRP A O 1
ATOM 788 N N . ILE A 1 106 ? -2.637 7.848 -3.787 1.00 97.19 106 ILE A N 1
ATOM 789 C CA . ILE A 1 106 ? -4.045 8.130 -3.459 1.00 97.19 106 ILE A CA 1
ATOM 790 C C . ILE A 1 106 ? -4.578 7.081 -2.473 1.00 97.19 106 ILE A C 1
ATOM 792 O O . ILE A 1 106 ? -5.195 7.430 -1.466 1.00 97.19 106 ILE A O 1
ATOM 796 N N . SER A 1 107 ? -4.287 5.800 -2.716 1.00 96.06 107 SER A N 1
ATOM 797 C CA . SER A 1 107 ? -4.704 4.706 -1.831 1.00 96.06 107 SER A CA 1
ATOM 798 C C . SER A 1 107 ? -4.023 4.780 -0.460 1.00 96.06 107 SER A C 1
ATOM 800 O O . SER A 1 107 ? -4.681 4.575 0.559 1.00 96.06 107 SER A O 1
ATOM 802 N N . THR A 1 108 ? -2.731 5.126 -0.410 1.00 97.75 108 THR A N 1
ATOM 803 C CA . THR A 1 108 ? -2.002 5.355 0.850 1.00 97.75 108 THR A CA 1
ATOM 804 C C . THR A 1 108 ? -2.662 6.449 1.688 1.00 97.75 108 THR A C 1
ATOM 806 O O . THR A 1 108 ? -2.903 6.258 2.880 1.00 97.75 108 THR A O 1
ATOM 809 N N . ILE A 1 109 ? -3.001 7.582 1.066 1.00 98.12 109 ILE A N 1
ATOM 810 C CA . ILE A 1 109 ? -3.650 8.716 1.737 1.00 98.12 109 ILE A CA 1
ATOM 811 C C . ILE A 1 109 ? -5.052 8.328 2.224 1.00 98.12 109 ILE A C 1
ATOM 813 O O . ILE A 1 109 ? -5.417 8.632 3.360 1.00 98.12 109 ILE A O 1
ATOM 817 N N . ALA A 1 110 ? -5.830 7.611 1.410 1.00 96.69 110 ALA A N 1
ATOM 818 C CA . ALA A 1 110 ? -7.154 7.137 1.804 1.00 96.69 110 ALA A CA 1
ATOM 819 C C . ALA A 1 110 ? -7.095 6.203 3.030 1.00 96.69 110 ALA A C 1
ATOM 821 O O . ALA A 1 110 ? -7.879 6.362 3.968 1.00 96.69 110 ALA A O 1
ATOM 822 N N . LEU A 1 111 ? -6.134 5.273 3.066 1.00 96.38 111 LEU A N 1
ATOM 823 C CA . LEU A 1 111 ? -5.921 4.386 4.215 1.00 96.38 111 LEU A CA 1
ATOM 824 C C . LEU A 1 111 ? -5.448 5.146 5.460 1.00 96.38 111 LEU A C 1
ATOM 826 O O . LEU A 1 111 ? -5.869 4.823 6.569 1.00 96.38 111 LEU A O 1
ATOM 830 N N . PHE A 1 112 ? -4.634 6.190 5.294 1.00 97.44 112 PHE A N 1
ATOM 831 C CA . PHE A 1 112 ? -4.241 7.060 6.401 1.00 97.44 112 PHE A CA 1
ATOM 832 C C . PHE A 1 112 ? -5.448 7.774 7.025 1.00 97.44 112 PHE A C 1
ATOM 834 O O . PHE A 1 112 ? -5.619 7.758 8.245 1.00 97.44 112 PHE A O 1
ATOM 841 N N . PHE A 1 113 ? -6.342 8.336 6.205 1.00 97.56 113 PHE A N 1
ATOM 842 C CA . PHE A 1 113 ? -7.584 8.926 6.709 1.00 97.56 113 PHE A CA 1
ATOM 843 C C . PHE A 1 113 ? -8.488 7.892 7.385 1.00 97.56 113 PHE A C 1
ATOM 845 O O . PHE A 1 113 ? -9.073 8.190 8.428 1.00 97.56 113 PHE A O 1
ATOM 852 N N . ALA A 1 114 ? -8.565 6.667 6.859 1.00 93.88 114 ALA A N 1
ATOM 853 C CA . ALA A 1 114 ? -9.302 5.587 7.511 1.00 93.88 114 ALA A CA 1
ATOM 854 C C . ALA A 1 114 ? -8.746 5.279 8.915 1.00 93.88 114 ALA A C 1
ATOM 856 O O . ALA A 1 114 ? -9.523 5.136 9.860 1.00 93.88 114 ALA A O 1
ATOM 857 N N . LEU A 1 115 ? -7.418 5.257 9.087 1.00 95.12 115 LEU A N 1
ATOM 858 C CA . LEU A 1 115 ? -6.784 5.100 10.401 1.00 95.12 115 LEU A CA 1
ATOM 859 C C . LEU A 1 115 ? -7.126 6.244 11.361 1.00 95.12 115 LEU A C 1
ATOM 861 O O . LEU A 1 115 ? -7.411 5.983 12.529 1.00 95.12 115 LEU A O 1
ATOM 865 N N . ILE A 1 116 ? -7.153 7.493 10.881 1.00 95.75 116 ILE A N 1
ATOM 866 C CA . ILE A 1 116 ? -7.574 8.648 11.692 1.00 95.75 116 ILE A CA 1
ATOM 867 C C . ILE A 1 116 ? -9.015 8.462 12.178 1.00 95.75 116 ILE A C 1
ATOM 869 O O . ILE A 1 116 ? -9.286 8.608 13.371 1.00 95.75 116 ILE A O 1
ATOM 873 N N . VAL A 1 117 ? -9.936 8.106 11.280 1.00 93.19 117 VAL A N 1
ATOM 874 C CA . VAL A 1 117 ? -11.350 7.886 11.625 1.00 93.19 117 VAL A CA 1
ATOM 875 C C . VAL A 1 117 ? -11.491 6.765 12.653 1.00 93.19 117 VAL A C 1
ATOM 877 O O . VAL A 1 117 ? -12.167 6.946 13.666 1.00 93.19 117 VAL A O 1
ATOM 880 N N . ILE A 1 118 ? -10.809 5.635 12.447 1.00 91.75 118 ILE A N 1
ATOM 881 C CA . ILE A 1 118 ? -10.803 4.519 13.400 1.00 91.75 118 ILE A CA 1
ATOM 882 C C . ILE A 1 118 ? -10.240 4.963 14.757 1.00 91.75 118 ILE A C 1
ATOM 884 O O . ILE A 1 118 ? -10.797 4.597 15.791 1.00 91.75 118 ILE A O 1
ATOM 888 N N . GLY A 1 119 ? -9.191 5.789 14.774 1.00 90.00 119 GLY A N 1
ATOM 889 C CA . GLY A 1 119 ? -8.621 6.352 15.997 1.00 90.00 119 GLY A CA 1
ATOM 890 C C . GLY A 1 119 ? -9.610 7.230 16.768 1.00 90.00 119 G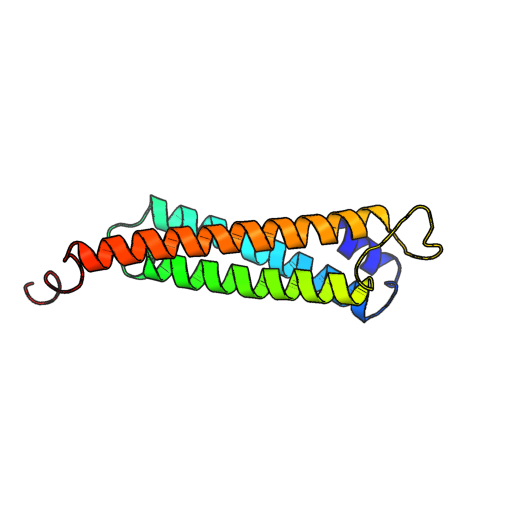LY A C 1
ATOM 891 O O . GLY A 1 119 ? -9.762 7.068 17.979 1.00 90.00 119 GLY A O 1
ATOM 892 N N . ILE A 1 120 ? -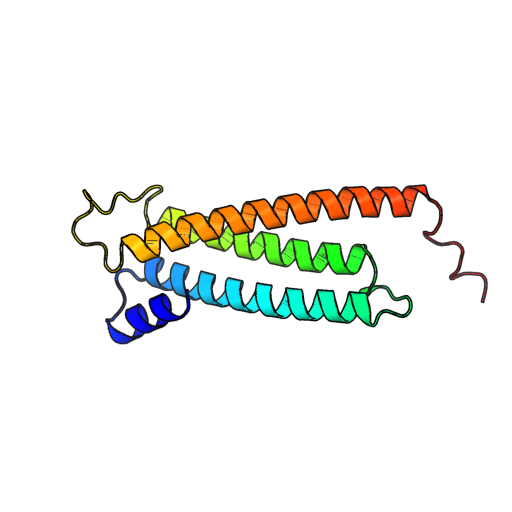10.338 8.111 16.073 1.00 91.06 120 ILE A N 1
ATOM 893 C CA . ILE A 1 120 ? -11.368 8.972 16.677 1.00 91.06 120 ILE A CA 1
ATOM 894 C C . ILE A 1 120 ? -12.507 8.124 17.259 1.00 91.06 120 ILE A C 1
ATOM 896 O O . ILE A 1 120 ? -12.896 8.313 18.415 1.00 91.06 120 ILE A O 1
ATOM 900 N N . VAL A 1 121 ? -13.018 7.159 16.488 1.00 88.56 121 VAL A N 1
ATOM 901 C CA . VAL A 1 121 ? -14.102 6.262 16.923 1.00 88.56 121 VAL A CA 1
ATOM 902 C C . VAL A 1 121 ? -13.652 5.387 18.097 1.00 88.56 121 VAL A C 1
ATOM 904 O O . VAL A 1 121 ? -14.380 5.246 19.081 1.00 88.56 121 VAL A O 1
ATOM 907 N N . GLY A 1 122 ? -12.432 4.849 18.041 1.00 85.38 122 GLY A N 1
ATOM 908 C CA . GLY A 1 122 ? -11.834 4.054 19.113 1.00 85.38 122 GLY A CA 1
ATOM 909 C C . GLY A 1 122 ? -11.663 4.848 20.407 1.00 85.38 122 GLY A C 1
ATOM 910 O O . GLY A 1 122 ? -12.051 4.375 21.475 1.00 85.38 122 GLY A O 1
ATOM 911 N N . ALA A 1 123 ? -11.173 6.088 20.323 1.00 83.75 123 ALA A N 1
ATOM 912 C CA . ALA A 1 123 ? -11.068 6.979 21.477 1.00 83.75 123 ALA A CA 1
ATOM 913 C C . ALA A 1 123 ? -12.444 7.299 22.090 1.00 83.75 123 ALA A C 1
ATOM 915 O O . ALA A 1 123 ? -12.584 7.339 23.316 1.00 83.75 123 ALA A O 1
ATOM 916 N N . GLY A 1 124 ? -13.472 7.479 21.254 1.00 79.50 124 GLY A N 1
ATOM 917 C CA . GLY A 1 124 ? -14.859 7.637 21.696 1.00 79.50 124 GLY A CA 1
ATOM 918 C C . GLY A 1 124 ? -15.386 6.414 22.454 1.00 79.50 124 GLY A C 1
ATOM 919 O O . GLY A 1 124 ? -15.984 6.562 23.520 1.00 79.50 124 GLY A O 1
ATOM 920 N N . ALA A 1 125 ? -15.103 5.205 21.962 1.00 79.44 125 ALA A N 1
ATOM 921 C CA . ALA A 1 125 ? -15.516 3.957 22.606 1.00 79.44 125 ALA A CA 1
ATOM 922 C C . ALA A 1 125 ? -14.877 3.760 23.995 1.00 79.44 125 ALA A C 1
ATOM 924 O O . ALA A 1 125 ? -15.555 3.323 24.928 1.00 79.44 125 ALA A O 1
ATOM 925 N N . ILE A 1 126 ? -13.601 4.137 24.155 1.00 76.75 126 ILE A N 1
ATOM 926 C CA . ILE A 1 126 ? -12.892 4.083 25.445 1.00 76.75 126 ILE A CA 1
ATOM 927 C C . ILE A 1 126 ? -13.490 5.098 26.432 1.00 76.75 126 ILE A C 1
ATOM 929 O O . ILE A 1 126 ? -13.767 4.757 27.583 1.00 76.75 126 ILE A O 1
ATOM 933 N N . ARG A 1 127 ? -13.747 6.335 25.982 1.00 71.94 127 ARG A N 1
ATOM 934 C CA . ARG A 1 127 ? -14.328 7.405 26.816 1.00 71.94 127 ARG A CA 1
ATOM 935 C C . ARG A 1 127 ? -15.768 7.123 27.255 1.00 71.94 127 ARG A C 1
ATOM 937 O O . ARG A 1 127 ? -16.156 7.546 28.338 1.00 71.94 127 ARG A O 1
ATOM 944 N N . GLY A 1 128 ? -16.543 6.387 26.457 1.00 64.06 128 GLY A N 1
ATOM 945 C CA . GLY A 1 128 ? -17.932 6.018 26.754 1.00 64.06 128 GLY A CA 1
ATOM 946 C C . GLY A 1 128 ? -18.122 4.922 27.815 1.00 64.06 128 GLY A C 1
ATOM 947 O O . GLY A 1 128 ? -19.257 4.537 28.080 1.00 64.06 128 GLY A O 1
ATOM 948 N N . GLY A 1 129 ? -17.050 4.389 28.416 1.00 55.59 129 GLY A N 1
ATOM 949 C CA . GLY A 1 129 ? -17.142 3.492 29.578 1.00 55.59 129 GLY A CA 1
ATOM 950 C C . GLY A 1 129 ? -17.544 2.037 29.292 1.00 55.59 129 GLY A C 1
ATOM 951 O O . GLY A 1 129 ? -17.801 1.292 30.236 1.00 55.59 129 GLY A O 1
ATOM 952 N N . ARG A 1 130 ? -17.557 1.592 28.027 1.00 58.78 130 ARG A N 1
ATOM 953 C CA . ARG A 1 130 ? -17.934 0.214 27.627 1.00 58.78 130 ARG A CA 1
ATOM 954 C C . ARG A 1 130 ? -16.765 -0.790 27.655 1.00 58.78 130 ARG A C 1
ATOM 956 O O . ARG A 1 130 ? -16.872 -1.874 27.101 1.00 58.78 130 ARG A O 1
ATOM 963 N N . GLY A 1 131 ? -15.632 -0.418 28.256 1.00 56.31 131 GLY A N 1
ATOM 964 C CA . GLY A 1 131 ? -14.346 -1.091 28.037 1.00 56.31 131 GLY A CA 1
ATOM 965 C C . GLY A 1 131 ? -14.091 -2.394 28.803 1.00 56.31 131 GLY A C 1
ATOM 966 O O . GLY A 1 131 ? -13.355 -3.226 28.293 1.00 56.31 131 GLY A O 1
ATOM 967 N N . THR A 1 132 ? -14.646 -2.605 30.003 1.00 53.38 132 THR A N 1
ATOM 968 C CA . THR A 1 132 ? -14.249 -3.765 30.845 1.00 53.38 132 THR A CA 1
ATOM 969 C C . THR A 1 132 ? -15.297 -4.241 31.859 1.00 53.38 132 THR A C 1
ATOM 971 O O . THR A 1 132 ? -15.040 -5.191 32.593 1.00 53.38 132 THR A O 1
ATOM 974 N N . LYS A 1 133 ? -16.481 -3.619 31.934 1.00 51.00 133 LYS A N 1
ATOM 975 C CA . LYS A 1 133 ? -17.460 -3.923 32.997 1.00 51.00 133 LYS A CA 1
ATOM 976 C C . LYS A 1 133 ? -18.376 -5.123 32.714 1.00 51.00 133 LYS A C 1
ATOM 978 O O . LYS A 1 133 ? -18.960 -5.636 33.656 1.00 51.00 133 LYS A O 1
ATOM 983 N N . GLU A 1 134 ? -18.482 -5.598 31.471 1.00 52.47 134 GLU A N 1
ATOM 984 C CA . GLU A 1 134 ? -19.403 -6.699 31.118 1.00 52.47 134 GLU A CA 1
ATOM 985 C C . GLU A 1 134 ? -18.777 -8.107 31.210 1.00 52.47 134 GLU A C 1
ATOM 987 O O . GLU A 1 134 ? -19.505 -9.083 31.324 1.00 52.47 134 GLU A O 1
ATOM 992 N N . THR A 1 135 ? -17.445 -8.246 31.232 1.00 50.09 135 THR A N 1
ATOM 993 C CA . THR A 1 135 ? -16.768 -9.567 31.260 1.00 50.09 135 THR A CA 1
ATOM 994 C C . THR A 1 135 ? -16.514 -10.120 32.672 1.00 50.09 135 THR A C 1
ATOM 996 O O . THR A 1 135 ? -16.121 -11.270 32.812 1.00 50.09 135 THR A O 1
ATOM 999 N N . LEU A 1 136 ? -16.756 -9.345 33.734 1.00 50.62 136 LEU A N 1
ATOM 1000 C CA . LEU A 1 136 ? -16.538 -9.773 35.131 1.00 50.62 136 LEU A CA 1
ATOM 1001 C C . LEU A 1 136 ? -17.844 -10.040 35.906 1.00 50.62 136 LEU A C 1
ATOM 1003 O O . LEU A 1 136 ? -17.813 -10.131 37.131 1.00 50.62 136 LEU A O 1
ATOM 1007 N N . GLY A 1 137 ? -18.986 -10.130 35.216 1.00 49.19 137 GLY A N 1
ATOM 1008 C CA . GLY A 1 137 ? -20.310 -10.262 35.840 1.00 49.19 137 GLY A CA 1
ATOM 1009 C C . GLY A 1 137 ? -21.204 -11.382 35.300 1.00 49.19 137 GLY A C 1
ATOM 1010 O O . GLY A 1 137 ? -22.392 -11.366 35.615 1.00 49.19 137 GLY A O 1
ATOM 1011 N N . ALA A 1 138 ? -20.677 -12.314 34.500 1.00 39.84 138 ALA A N 1
ATOM 1012 C CA . ALA A 1 138 ? -21.406 -13.491 34.021 1.00 39.84 138 ALA A CA 1
ATOM 1013 C C . ALA A 1 138 ? -20.637 -14.773 34.349 1.00 39.84 138 ALA A C 1
ATOM 1015 O O . ALA A 1 138 ? -19.410 -14.786 34.097 1.00 39.84 138 ALA A O 1
#

Secondary structure (DSSP, 8-state):
-HHHHHHHHHTT-S-HHHHHHHHHHHHHHHHHHHHHHHHHHHHHH-SS-GGGSHHHHHHHHHHHHHHHHHHHHHHHHHHTS---TTT-TT-TTHHHHHHHHHHHHHHHHHHHHHHHHHHHHHHHHHHTT-SSSSTT--

Sequence (138 aa):
MVTLTTNYNNDGGQTAHLTGSVRYLTFVGWFNFLAAIVLTVLFLTGKGGILTSVAGHAILVFWMFLFQLAGAGTITDALGGAVDCSSTDGLRYCNSLEALMAFSWISTIALFFALIVIGIVGAGAIRGGRGTKETLGA

Radius of gyration: 19.7 Å; chains: 1; bounding box: 37×27×60 Å

pLDDT: mean 86.39, std 13.35, range [39.84, 98.19]

Organism: NCBI:txid401625

Foldseek 3Di:
DVVVLVCCVVVVHQDPLLNVLVVLLVVLVVLVVVLVVVLVCCCVVPPDDPCVDLNVVLVSLVVSLVSLVVSLVSLCVVCVHADDPVPDPPDPPRVVSNVSNVVSVVVNVVSVVVNVVSVVVVVVCVVVPPDPDPPVPD